Protein AF-Q9ZNJ5-F1 (afdb_monomer)

Secondary structure (DSSP, 8-state):
-------SS--HHHHHHHHHHS-SSTTT--S-HHHHHHHHHHHHHHHHHTS---

Radius of gyration: 17.95 Å; Cα contacts (8 Å, |Δi|>4): 13; chains: 1; bounding box: 33×36×43 Å

Sequence (54 aa):
MENRIITSSLMDEDLNNEFSLRPQKLNEYIGQKKVKTNLNVFIKAAKNRNESLD

Solvent-accessible surface area (backbone atoms only — not comparable to full-atom values): 3640 Å² total; per-residue (Å²): 133,86,85,75,92,76,76,93,69,90,49,75,68,51,67,65,47,45,71,80,73,50,61,92,45,82,87,66,47,84,67,64,63,70,58,54,52,52,50,53,52,50,51,50,52,20,57,75,70,72,47,79,74,128

Structure (mmCIF, N/CA/C/O backbone):
data_AF-Q9ZNJ5-F1
#
_entry.id   AF-Q9ZNJ5-F1
#
loop_
_atom_site.group_PDB
_atom_site.id
_atom_site.type_symbol
_atom_site.label_atom_id
_atom_site.label_alt_id
_atom_site.label_comp_id
_atom_site.label_asym_id
_atom_site.label_entity_id
_atom_site.label_seq_id
_atom_site.pdbx_PDB_ins_code
_atom_site.Cartn_x
_atom_site.Cartn_y
_atom_site.Cartn_z
_atom_site.occupancy
_atom_site.B_iso_or_equiv
_atom_site.auth_seq_id
_atom_site.auth_comp_id
_atom_site.auth_asym_id
_atom_site.auth_atom_id
_atom_site.pdbx_PDB_model_num
ATOM 1 N N . MET A 1 1 ? 19.175 -26.642 -28.506 1.00 53.06 1 MET A N 1
ATOM 2 C CA . MET A 1 1 ? 18.004 -26.323 -27.664 1.00 53.06 1 MET A CA 1
ATOM 3 C C . MET A 1 1 ? 18.251 -24.939 -27.098 1.00 53.06 1 MET A C 1
ATOM 5 O O . MET A 1 1 ? 19.319 -24.732 -26.539 1.00 53.06 1 MET A O 1
ATOM 9 N N . GLU A 1 2 ? 17.368 -23.978 -27.359 1.00 60.19 2 GLU A N 1
ATOM 10 C CA . GLU A 1 2 ? 17.525 -22.611 -26.848 1.00 60.19 2 GLU A CA 1
ATOM 11 C C . GLU A 1 2 ? 17.295 -22.593 -25.332 1.00 60.19 2 GLU A C 1
ATOM 13 O O . GLU A 1 2 ? 16.259 -23.048 -24.848 1.00 60.19 2 GLU A O 1
ATOM 18 N N . ASN A 1 3 ? 18.270 -22.079 -24.581 1.00 70.50 3 ASN A N 1
ATOM 19 C CA . ASN A 1 3 ? 18.165 -21.899 -23.136 1.00 70.50 3 ASN A CA 1
ATOM 20 C C . ASN A 1 3 ? 17.240 -20.712 -22.849 1.00 70.50 3 ASN A C 1
ATOM 22 O O . ASN A 1 3 ? 17.665 -19.557 -22.868 1.00 70.50 3 ASN A O 1
ATOM 26 N N . ARG A 1 4 ? 15.957 -20.991 -22.615 1.00 75.75 4 ARG A N 1
ATOM 27 C CA . ARG A 1 4 ? 14.979 -19.974 -22.224 1.00 75.75 4 ARG A CA 1
ATOM 28 C C . ARG A 1 4 ? 15.279 -19.502 -20.798 1.00 75.75 4 ARG A C 1
ATOM 30 O O . ARG A 1 4 ? 15.175 -20.278 -19.859 1.00 75.75 4 ARG A O 1
ATOM 37 N N . ILE A 1 5 ? 15.621 -18.223 -20.658 1.00 80.75 5 ILE A N 1
ATOM 38 C CA . ILE A 1 5 ? 16.016 -17.598 -19.379 1.00 80.75 5 ILE A CA 1
ATOM 39 C C . ILE A 1 5 ? 14.790 -17.215 -18.521 1.00 80.75 5 ILE A C 1
ATOM 41 O O . ILE A 1 5 ? 14.921 -16.941 -17.337 1.00 80.75 5 ILE A O 1
ATOM 45 N N . ILE A 1 6 ? 13.584 -17.211 -19.100 1.00 85.31 6 ILE A N 1
ATOM 46 C CA . ILE A 1 6 ? 12.349 -16.786 -18.423 1.00 85.31 6 ILE A CA 1
ATOM 47 C C . ILE A 1 6 ? 11.316 -17.913 -18.316 1.00 85.31 6 ILE A C 1
ATOM 49 O O . ILE A 1 6 ? 11.003 -18.592 -19.301 1.00 85.31 6 ILE A O 1
ATOM 53 N N . THR A 1 7 ? 10.721 -18.053 -17.133 1.00 87.44 7 THR A N 1
ATOM 54 C CA . THR A 1 7 ? 9.637 -18.996 -16.831 1.00 87.44 7 THR A CA 1
ATOM 55 C C . THR A 1 7 ? 8.497 -18.286 -16.098 1.00 87.44 7 THR A C 1
ATOM 57 O O . THR A 1 7 ? 8.704 -17.243 -15.489 1.00 87.44 7 THR A O 1
ATOM 60 N N . SER A 1 8 ? 7.279 -18.822 -16.198 1.00 87.62 8 SER A N 1
ATOM 61 C CA . SER A 1 8 ? 6.112 -18.354 -15.434 1.00 87.62 8 SER A CA 1
ATOM 62 C C . SER A 1 8 ? 5.925 -19.103 -14.112 1.00 87.62 8 SER A C 1
ATOM 64 O O . SER A 1 8 ? 5.031 -18.766 -13.340 1.00 87.62 8 SER A O 1
ATOM 66 N N . SER A 1 9 ? 6.699 -20.165 -13.889 1.00 89.62 9 SER A N 1
ATOM 67 C CA . SER A 1 9 ? 6.668 -20.938 -12.650 1.00 89.62 9 SER A CA 1
ATOM 68 C C . SER A 1 9 ? 7.443 -20.207 -11.561 1.00 89.62 9 SER A C 1
ATOM 70 O O . SER A 1 9 ? 8.529 -19.708 -11.833 1.00 89.62 9 SER A O 1
ATOM 72 N N . LEU A 1 10 ? 6.906 -20.203 -10.341 1.00 86.62 10 LEU A N 1
ATOM 73 C CA . LEU A 1 10 ? 7.613 -19.716 -9.157 1.00 86.62 10 LEU A CA 1
ATOM 74 C C . LEU A 1 10 ? 8.908 -20.505 -8.941 1.00 86.62 10 LEU A C 1
ATOM 76 O O . LEU A 1 10 ? 8.891 -21.739 -8.941 1.00 86.62 10 LEU A O 1
ATOM 80 N N . MET A 1 11 ? 10.000 -19.782 -8.733 1.00 87.69 11 MET A N 1
ATOM 81 C CA . MET A 1 11 ? 11.305 -20.307 -8.350 1.00 87.69 11 MET A CA 1
ATOM 82 C C . MET A 1 11 ? 11.619 -19.899 -6.905 1.00 87.69 11 MET A C 1
ATOM 84 O O . MET A 1 11 ? 11.097 -18.909 -6.389 1.00 87.69 11 MET A O 1
ATOM 88 N N . ASP A 1 12 ? 12.502 -20.637 -6.235 1.00 85.69 12 ASP A N 1
ATOM 89 C CA . ASP A 1 12 ? 12.904 -20.315 -4.856 1.00 85.69 12 ASP A CA 1
ATOM 90 C C . ASP A 1 12 ? 13.561 -18.925 -4.750 1.00 85.69 12 ASP A C 1
ATOM 92 O O . ASP A 1 12 ? 13.457 -18.231 -3.738 1.00 85.69 12 ASP A O 1
ATOM 96 N N . GLU A 1 13 ? 14.218 -18.489 -5.822 1.00 82.88 13 GLU A N 1
ATOM 97 C CA . GLU A 1 13 ? 14.831 -17.166 -5.955 1.00 82.88 13 GLU A CA 1
ATOM 98 C C . GLU A 1 13 ? 13.789 -16.040 -5.964 1.00 82.88 13 GLU A C 1
ATOM 100 O O . GLU A 1 13 ? 14.052 -14.970 -5.408 1.00 82.88 13 GLU A O 1
ATOM 105 N N . ASP A 1 14 ? 12.594 -16.288 -6.514 1.00 83.12 14 ASP A N 1
ATOM 106 C CA . ASP A 1 14 ? 11.485 -15.336 -6.456 1.00 83.12 14 ASP A CA 1
ATOM 107 C C . ASP A 1 14 ? 11.082 -15.119 -4.996 1.00 83.12 14 ASP A C 1
ATOM 109 O O . ASP A 1 14 ? 11.032 -13.988 -4.523 1.00 83.12 14 ASP A O 1
ATOM 113 N N . LEU A 1 15 ? 10.897 -16.195 -4.226 1.00 82.19 15 LEU A N 1
ATOM 114 C CA . LEU A 1 15 ? 10.486 -16.099 -2.821 1.00 82.19 15 LEU A CA 1
ATOM 115 C C . LEU A 1 15 ? 11.4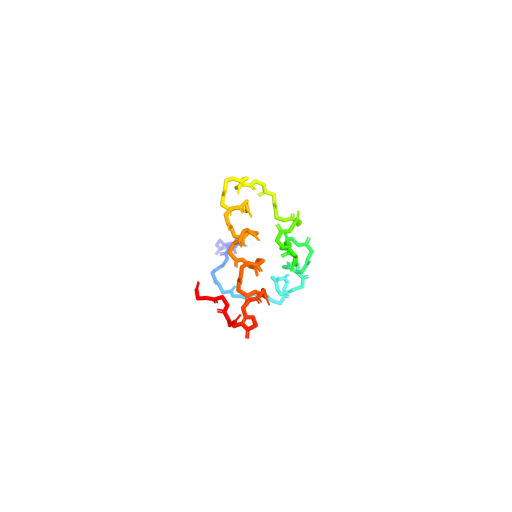73 -15.286 -1.973 1.00 82.19 15 LEU A C 1
ATOM 117 O O . LEU A 1 15 ? 11.053 -14.481 -1.142 1.00 82.19 15 LEU A O 1
ATOM 121 N N . ASN A 1 16 ? 12.774 -15.470 -2.197 1.00 79.00 16 ASN A N 1
ATOM 122 C CA . ASN A 1 16 ? 13.810 -14.770 -1.441 1.00 79.00 16 ASN A CA 1
ATOM 123 C C . ASN A 1 16 ? 13.941 -13.291 -1.844 1.00 79.00 16 ASN A C 1
ATOM 125 O O . ASN A 1 16 ? 14.126 -12.431 -0.979 1.00 79.00 16 ASN A O 1
ATOM 129 N N . ASN A 1 17 ? 13.811 -12.973 -3.135 1.00 76.12 17 ASN A N 1
ATOM 130 C CA . ASN A 1 17 ? 13.983 -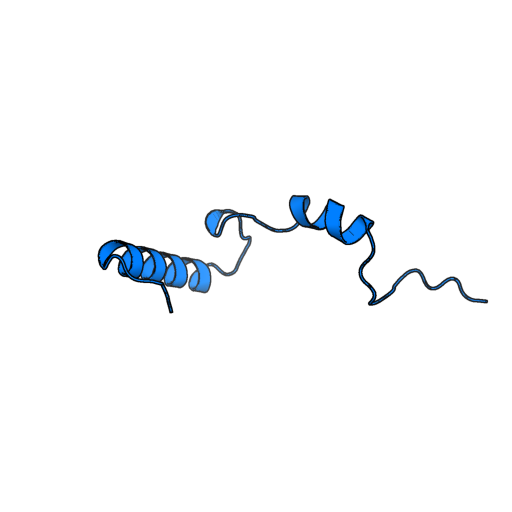11.607 -3.636 1.00 76.12 17 ASN A CA 1
ATOM 131 C C . ASN A 1 17 ? 12.754 -10.718 -3.400 1.00 76.12 17 ASN A C 1
ATOM 133 O O . ASN A 1 17 ? 12.900 -9.510 -3.186 1.00 76.12 17 ASN A O 1
ATOM 137 N N . GLU A 1 18 ? 11.551 -11.291 -3.375 1.00 72.94 18 GLU A N 1
ATOM 138 C CA . GLU A 1 18 ? 10.293 -10.558 -3.193 1.00 72.94 18 GLU A CA 1
ATOM 139 C C . GLU A 1 18 ? 10.256 -9.724 -1.905 1.00 72.94 18 GLU A C 1
ATOM 141 O O . GLU A 1 18 ? 9.761 -8.598 -1.922 1.00 72.94 18 GLU A O 1
ATOM 146 N N . PHE A 1 19 ? 10.852 -10.203 -0.807 1.00 68.69 19 PHE A N 1
ATOM 147 C CA . PHE A 1 19 ? 10.907 -9.457 0.460 1.00 68.69 19 PHE A CA 1
ATOM 148 C C . PHE A 1 19 ? 11.745 -8.175 0.392 1.00 68.69 19 PHE A C 1
ATOM 150 O O . PHE A 1 19 ? 11.508 -7.249 1.169 1.00 68.69 19 PHE A O 1
ATOM 157 N N . SER A 1 20 ? 12.725 -8.121 -0.514 1.00 76.44 20 SER A N 1
ATOM 158 C CA . SER A 1 20 ? 13.577 -6.943 -0.721 1.00 76.44 20 SER A CA 1
ATOM 159 C C . SER A 1 20 ? 12.992 -5.953 -1.731 1.00 76.44 20 SER A C 1
ATOM 161 O O . SER A 1 20 ? 13.289 -4.760 -1.666 1.00 76.44 20 SER A O 1
ATOM 163 N N . LEU A 1 21 ? 12.146 -6.436 -2.647 1.00 83.38 21 LEU A N 1
ATOM 164 C CA . LEU A 1 21 ? 11.581 -5.641 -3.737 1.00 83.38 21 LEU A CA 1
ATOM 165 C C . LEU A 1 21 ? 10.175 -5.117 -3.428 1.00 83.38 21 LEU A C 1
ATOM 167 O O . LEU A 1 21 ? 9.831 -4.014 -3.861 1.00 83.38 21 LEU A O 1
ATOM 171 N N . ARG A 1 22 ? 9.34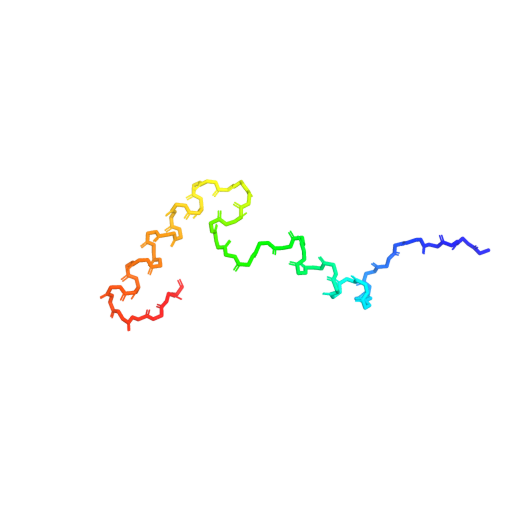9 -5.876 -2.694 1.00 88.12 22 ARG A N 1
ATOM 172 C CA . ARG A 1 22 ? 7.983 -5.467 -2.355 1.00 88.12 22 ARG A CA 1
ATOM 173 C C . ARG A 1 22 ? 7.944 -4.677 -1.044 1.00 88.12 22 ARG A C 1
ATOM 175 O O . ARG A 1 22 ? 8.327 -5.199 0.001 1.00 88.12 22 ARG A O 1
ATOM 182 N N . PRO A 1 23 ? 7.408 -3.445 -1.070 1.00 90.31 23 PRO A N 1
ATOM 183 C CA . PRO A 1 23 ? 7.107 -2.677 0.132 1.00 90.31 23 PRO A CA 1
ATOM 184 C C . PRO A 1 23 ? 6.261 -3.484 1.124 1.00 90.31 23 PRO A C 1
ATOM 186 O O . PRO A 1 23 ? 5.228 -4.036 0.745 1.00 90.31 23 PRO A O 1
ATOM 189 N N . GLN A 1 24 ? 6.656 -3.512 2.397 1.00 90.19 24 GLN A N 1
ATOM 190 C CA . GLN A 1 24 ? 5.902 -4.207 3.447 1.00 90.19 24 GLN A CA 1
ATOM 191 C C . GLN A 1 24 ? 4.798 -3.322 4.026 1.00 90.19 24 GLN A C 1
ATOM 193 O O . GLN A 1 24 ? 3.803 -3.807 4.567 1.00 90.19 24 GLN A O 1
ATOM 198 N N . LYS A 1 25 ? 4.967 -2.002 3.923 1.00 91.94 25 LYS A N 1
ATOM 199 C CA . LYS A 1 25 ? 4.018 -1.011 4.421 1.00 91.94 25 LYS A CA 1
ATOM 200 C C . LYS A 1 25 ? 3.528 -0.110 3.298 1.00 91.94 25 LYS A C 1
ATOM 202 O O . LYS A 1 25 ? 4.250 0.245 2.370 1.00 91.94 25 LYS A O 1
ATOM 207 N N . LEU A 1 26 ? 2.294 0.373 3.440 1.00 93.06 26 LEU A N 1
ATOM 208 C CA . LEU A 1 26 ? 1.688 1.293 2.472 1.00 93.06 26 LEU A CA 1
ATOM 209 C C . LEU A 1 26 ? 2.502 2.591 2.285 1.00 93.06 26 LEU A C 1
ATOM 211 O O . LEU A 1 26 ? 2.471 3.192 1.212 1.00 93.06 26 LEU A O 1
ATOM 215 N N . A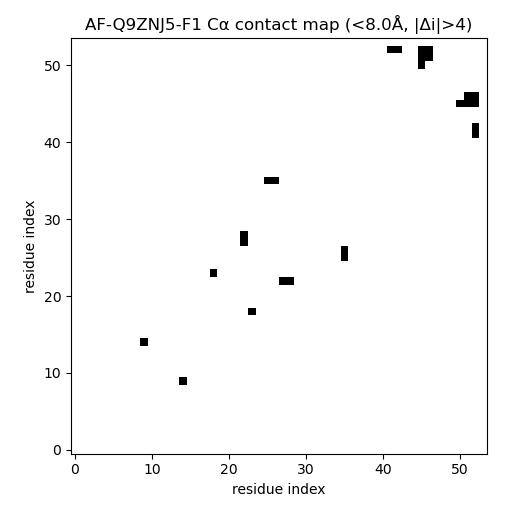SN A 1 27 ? 3.228 3.045 3.313 1.00 92.81 27 ASN A N 1
ATOM 216 C CA . ASN A 1 27 ? 4.059 4.251 3.234 1.00 92.81 27 ASN A CA 1
ATOM 217 C C . ASN A 1 27 ? 5.357 4.048 2.432 1.00 92.81 27 ASN A C 1
ATOM 219 O O . ASN A 1 27 ? 5.857 5.022 1.874 1.00 92.81 27 ASN A O 1
ATOM 223 N N . GLU A 1 28 ? 5.858 2.817 2.335 1.00 93.25 28 GLU A N 1
ATOM 224 C CA . GLU A 1 28 ? 7.030 2.433 1.537 1.00 93.25 28 GLU A CA 1
ATOM 225 C C . GLU A 1 28 ? 6.682 2.294 0.045 1.00 93.25 28 GLU A C 1
ATOM 227 O O . GLU A 1 28 ? 7.561 2.346 -0.811 1.00 93.25 28 GLU A O 1
ATOM 232 N N . TYR A 1 29 ? 5.394 2.159 -0.294 1.00 93.62 29 TYR A N 1
ATOM 233 C CA . TYR A 1 29 ? 4.952 1.982 -1.675 1.00 93.62 29 TYR A CA 1
ATOM 234 C C . TYR A 1 29 ? 5.279 3.198 -2.547 1.00 93.62 29 TYR A C 1
ATOM 236 O O . TYR A 1 29 ? 4.844 4.318 -2.266 1.00 93.62 29 TYR A O 1
ATOM 244 N N . ILE A 1 30 ? 6.009 2.994 -3.640 1.00 93.69 30 ILE A N 1
ATOM 245 C CA . ILE A 1 30 ? 6.467 4.074 -4.519 1.00 93.69 30 ILE A CA 1
ATOM 246 C C . ILE A 1 30 ? 5.386 4.392 -5.566 1.00 93.69 30 ILE A C 1
ATOM 248 O O . ILE A 1 30 ? 4.810 3.505 -6.189 1.00 93.69 30 ILE A O 1
ATOM 252 N N . GLY A 1 31 ? 5.087 5.681 -5.764 1.00 95.62 31 GLY A N 1
ATOM 253 C CA . GLY A 1 31 ? 4.054 6.135 -6.703 1.00 95.62 31 GLY A CA 1
ATOM 254 C C . GLY A 1 31 ? 2.626 6.094 -6.141 1.00 95.62 31 GLY A C 1
ATOM 255 O O . GLY A 1 31 ? 2.418 6.114 -4.928 1.00 95.62 31 GLY A O 1
ATOM 256 N N . GLN A 1 32 ? 1.631 6.128 -7.035 1.00 95.50 32 GLN A N 1
ATOM 257 C CA . GLN A 1 32 ? 0.192 6.037 -6.719 1.00 95.50 32 GLN A CA 1
ATOM 258 C C . GLN A 1 32 ? -0.299 6.976 -5.599 1.00 95.50 32 GLN A C 1
ATOM 260 O O . GLN A 1 32 ? -1.117 6.606 -4.757 1.00 95.50 32 GLN A O 1
ATOM 265 N N . LYS A 1 33 ? 0.182 8.229 -5.585 1.00 96.56 33 LYS A N 1
ATOM 266 C CA . LYS A 1 33 ? -0.064 9.192 -4.495 1.00 96.56 33 LYS A CA 1
ATOM 267 C C . LYS A 1 33 ? -1.547 9.320 -4.120 1.00 96.56 33 LYS A C 1
ATOM 269 O O . LYS A 1 33 ? -1.877 9.197 -2.946 1.00 96.56 33 LYS A O 1
ATOM 274 N N . LYS A 1 34 ? -2.434 9.506 -5.107 1.00 97.38 34 LYS A N 1
ATOM 275 C CA . LYS A 1 34 ? -3.886 9.655 -4.886 1.00 97.38 34 LYS A CA 1
ATOM 276 C C . LYS A 1 34 ? -4.496 8.424 -4.207 1.00 97.38 34 LYS A C 1
ATOM 278 O O . LYS A 1 34 ? -5.215 8.562 -3.223 1.00 97.38 34 LYS A O 1
ATOM 283 N N . VAL A 1 35 ? -4.170 7.231 -4.701 1.00 96.94 35 VAL A N 1
ATOM 284 C CA . VAL A 1 35 ? -4.677 5.960 -4.161 1.00 96.94 35 VAL A CA 1
ATOM 285 C C . VAL A 1 35 ? -4.183 5.753 -2.731 1.00 96.94 35 VAL A C 1
ATOM 287 O O . VAL A 1 35 ? -4.993 5.508 -1.840 1.00 96.94 35 VAL A O 1
ATOM 290 N N . LYS A 1 36 ? -2.882 5.953 -2.476 1.00 96.56 36 LYS A N 1
ATOM 291 C CA . LYS A 1 36 ? -2.309 5.855 -1.124 1.00 96.56 36 LYS A CA 1
ATOM 292 C C . LYS A 1 36 ? -2.958 6.830 -0.144 1.00 96.56 36 LYS A C 1
ATOM 294 O O . LYS A 1 36 ? -3.167 6.476 1.013 1.00 96.56 36 LYS A O 1
ATOM 299 N N . THR A 1 37 ? -3.264 8.056 -0.571 1.00 97.19 37 THR A N 1
ATOM 300 C CA . THR A 1 37 ? -3.962 9.033 0.277 1.00 97.19 37 THR A CA 1
ATOM 301 C C . THR A 1 37 ? -5.363 8.549 0.637 1.00 97.19 37 THR A C 1
ATOM 303 O O . THR A 1 37 ? -5.705 8.547 1.817 1.00 97.19 37 THR A O 1
ATOM 306 N N . ASN A 1 38 ? -6.139 8.079 -0.340 1.00 97.38 38 ASN A N 1
ATOM 307 C CA . ASN A 1 38 ? -7.493 7.579 -0.099 1.00 97.38 38 ASN A CA 1
ATOM 308 C C . ASN A 1 38 ? -7.492 6.360 0.834 1.00 97.38 38 ASN A C 1
ATOM 310 O O . ASN A 1 38 ? -8.210 6.355 1.830 1.00 97.38 38 ASN A O 1
ATOM 314 N N . LEU A 1 39 ? -6.617 5.380 0.582 1.00 96.88 39 LEU A N 1
ATOM 315 C CA . LEU A 1 39 ? -6.448 4.214 1.455 1.00 96.88 39 LEU A CA 1
ATOM 316 C C . LEU A 1 39 ? -6.095 4.619 2.887 1.00 96.88 39 LEU A C 1
ATOM 318 O O . LEU A 1 39 ? -6.680 4.099 3.829 1.00 96.88 39 LEU A O 1
ATOM 322 N N . ASN A 1 40 ? -5.193 5.585 3.076 1.00 96.44 40 ASN A N 1
ATOM 323 C CA . ASN A 1 40 ? -4.865 6.072 4.416 1.00 96.44 40 ASN A CA 1
ATOM 324 C C . ASN A 1 40 ? -6.075 6.675 5.144 1.00 96.44 40 ASN A C 1
ATOM 326 O O . ASN A 1 40 ? -6.194 6.502 6.356 1.00 96.44 40 ASN A O 1
ATOM 330 N N . VAL A 1 41 ? -6.961 7.381 4.435 1.00 96.81 41 VAL A N 1
ATOM 331 C CA . VAL A 1 41 ? -8.201 7.916 5.019 1.00 96.81 41 VAL A CA 1
ATOM 332 C C . VAL A 1 41 ? -9.127 6.774 5.429 1.00 96.81 41 VAL A C 1
ATOM 334 O O . VAL A 1 41 ? -9.592 6.757 6.567 1.00 96.81 41 VAL A O 1
ATOM 337 N N . PHE A 1 42 ? -9.340 5.791 4.553 1.00 97.19 42 PHE A N 1
ATOM 338 C CA . PHE A 1 42 ? -10.226 4.666 4.848 1.00 97.19 42 PHE A CA 1
ATOM 339 C C . PHE A 1 42 ? -9.707 3.789 5.989 1.00 97.19 42 PHE A C 1
ATOM 341 O O . PHE A 1 42 ? -10.455 3.508 6.922 1.00 97.19 42 PHE A O 1
ATOM 348 N N . ILE A 1 43 ? -8.412 3.453 5.990 1.00 96.25 43 ILE A N 1
ATOM 349 C CA . ILE A 1 43 ? -7.766 2.697 7.073 1.00 96.25 43 ILE A CA 1
ATOM 350 C C . ILE A 1 43 ? -7.962 3.411 8.414 1.00 96.2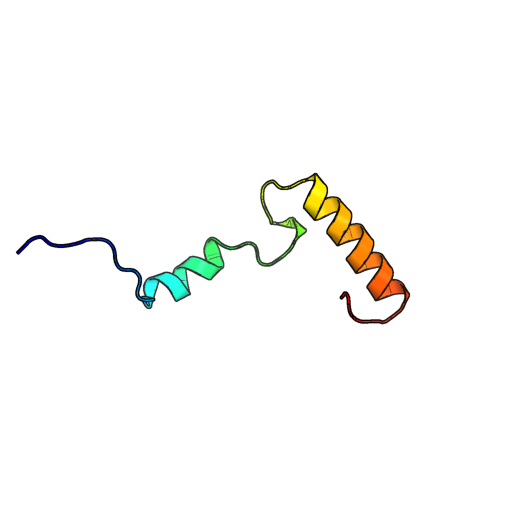5 43 ILE A C 1
ATOM 352 O O . ILE A 1 43 ? -8.297 2.775 9.411 1.00 96.25 43 ILE A O 1
ATOM 356 N N . LYS A 1 44 ? -7.757 4.734 8.462 1.00 96.62 44 LYS A N 1
ATOM 357 C CA . LYS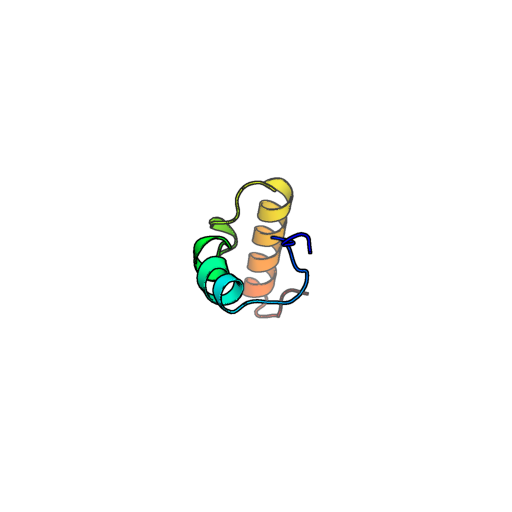 A 1 44 ? -7.967 5.517 9.690 1.00 96.62 44 LYS A CA 1
ATOM 358 C C . LYS A 1 44 ? -9.428 5.489 10.133 1.00 96.62 44 LYS A C 1
ATOM 360 O O . LYS A 1 44 ? -9.693 5.333 11.319 1.00 96.62 44 LYS A O 1
ATOM 365 N N . ALA A 1 45 ? -10.364 5.618 9.199 1.00 97.38 45 ALA A N 1
ATOM 366 C CA . ALA A 1 45 ? -11.788 5.607 9.502 1.00 97.38 45 ALA A CA 1
ATOM 367 C C . ALA A 1 45 ? -12.253 4.245 10.054 1.00 97.38 45 ALA A C 1
ATOM 369 O O . ALA A 1 45 ? -12.935 4.218 11.076 1.00 97.38 45 ALA A O 1
ATOM 370 N N . ALA A 1 46 ? -11.826 3.137 9.440 1.00 97.62 46 ALA A N 1
ATOM 371 C CA . ALA A 1 46 ? -12.123 1.779 9.903 1.00 97.62 46 ALA A CA 1
ATOM 372 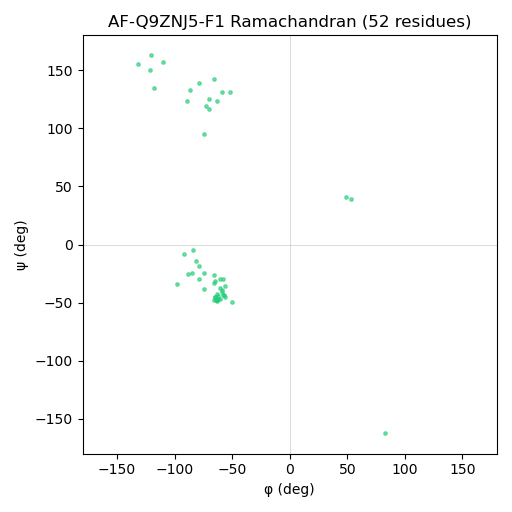C C . ALA A 1 46 ? -11.530 1.5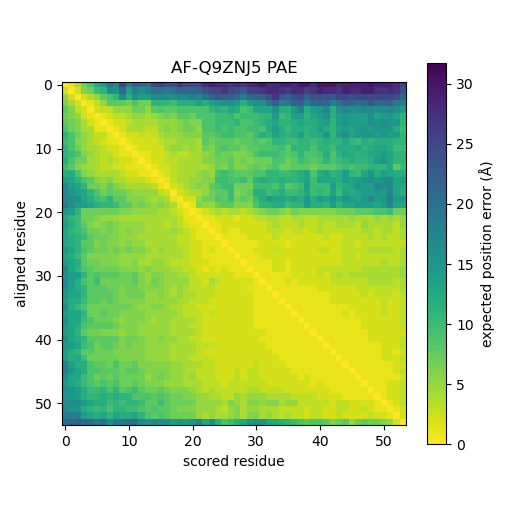14 11.298 1.00 97.62 46 ALA A C 1
ATOM 374 O O . ALA A 1 46 ? -12.233 1.069 12.203 1.00 97.62 46 ALA A O 1
ATOM 375 N N . LYS A 1 47 ? -10.270 1.918 11.528 1.00 96.69 47 LYS A N 1
ATOM 376 C CA . LYS A 1 47 ? -9.636 1.848 12.856 1.00 96.69 47 LYS A CA 1
ATOM 377 C C . LYS A 1 47 ? -10.406 2.631 13.917 1.00 96.69 47 LYS A C 1
ATOM 379 O O . LYS A 1 47 ? -10.600 2.121 15.013 1.00 96.69 47 LYS A O 1
ATOM 384 N N . ASN A 1 48 ? -10.867 3.840 13.597 1.00 97.56 48 ASN A N 1
ATOM 385 C CA . ASN A 1 48 ? -11.643 4.659 14.533 1.00 97.56 48 ASN A CA 1
ATOM 386 C C . ASN A 1 48 ? -13.000 4.031 14.882 1.00 97.56 48 ASN A C 1
ATOM 388 O O . ASN A 1 48 ? -13.485 4.222 15.992 1.00 97.56 48 ASN A O 1
ATOM 392 N N . ARG A 1 49 ? -13.610 3.294 13.947 1.00 97.69 49 ARG A N 1
ATOM 393 C CA . ARG A 1 49 ? -14.847 2.531 14.177 1.00 97.69 49 ARG A CA 1
ATOM 394 C C . ARG A 1 49 ? -14.601 1.148 14.791 1.00 97.69 49 ARG A C 1
ATOM 396 O O . ARG A 1 49 ? -15.557 0.471 15.146 1.00 97.69 49 ARG A O 1
ATOM 403 N N . ASN A 1 50 ? -13.335 0.756 14.950 1.00 96.31 50 ASN A N 1
ATOM 404 C CA . ASN A 1 50 ? -12.912 -0.568 15.396 1.00 96.31 50 ASN A CA 1
ATOM 405 C C . ASN A 1 50 ? -13.523 -1.707 14.556 1.00 96.31 50 ASN A C 1
ATOM 407 O O . ASN A 1 50 ? -13.910 -2.750 15.081 1.00 96.31 50 ASN A O 1
ATOM 411 N N . GLU A 1 51 ? -13.607 -1.488 13.244 1.00 96.00 51 GLU A N 1
ATOM 412 C CA . GLU A 1 51 ? -14.117 -2.443 12.260 1.00 96.00 51 GLU A CA 1
ATOM 413 C C . GLU A 1 51 ? -13.043 -2.774 11.216 1.00 96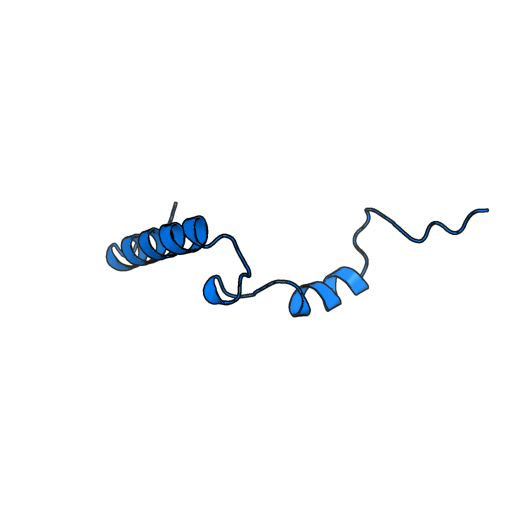.00 51 GLU A C 1
ATOM 415 O O . GLU A 1 51 ? -12.044 -2.059 11.064 1.00 96.00 51 GLU A O 1
ATOM 420 N N . SER A 1 52 ? -13.241 -3.870 10.484 1.00 94.81 52 SER A N 1
ATOM 421 C CA . SER A 1 52 ? -12.402 -4.201 9.335 1.00 94.81 52 SER A CA 1
ATOM 422 C C . SER A 1 52 ? -12.588 -3.178 8.216 1.00 94.81 52 SER A C 1
ATOM 424 O O . SER A 1 52 ? -13.697 -2.716 7.961 1.00 94.81 52 SER A O 1
ATOM 426 N N . LEU A 1 53 ? -11.495 -2.852 7.527 1.00 91.56 53 LEU A N 1
ATOM 427 C CA . LEU A 1 53 ? -11.575 -2.142 6.258 1.00 91.56 53 LEU A CA 1
ATOM 428 C C . LEU A 1 53 ? -12.086 -3.121 5.192 1.00 91.56 53 LEU A C 1
ATOM 430 O O . LEU A 1 53 ? -11.430 -4.137 4.971 1.00 91.56 53 LEU A O 1
ATOM 434 N N . ASP A 1 54 ? -13.236 -2.810 4.598 1.00 79.81 54 ASP A N 1
ATOM 435 C CA . ASP A 1 54 ? -13.800 -3.494 3.423 1.00 79.81 54 ASP A CA 1
ATOM 436 C C . ASP A 1 54 ? -13.125 -3.009 2.126 1.00 79.81 54 ASP A C 1
ATOM 438 O O . ASP A 1 54 ? -12.859 -1.781 2.024 1.00 79.81 54 ASP A O 1
#

Mean predicted aligned error: 6.83 Å

Foldseek 3Di:
DDDDPDDPDDDPVCVVCCVVVDDPDLVPDPDPVVVSVVVVVQVVVCVVVVHDRD

Organism: Hathewaya histolytica (NCBI:txid1498)

pLDDT: mean 88.53, std 10.08, range [53.06, 97.69]

InterPro domains:
  IPR004605 Holliday junction branch migration complex subunit RuvB [PTHR42848] (2-54)
  IPR008824 RuvB-like, AAA+ ATPase domain [PF05496] (21-54)
  IPR027417 P-loop containing nucleoside triphosphate hydrolase [G3DSA:3.40.50.300] (1-54)